Protein AF-A0A497KEU6-F1 (afdb_monomer_lite)

Radius of gyration: 12.54 Å; chains: 1; bounding box: 28×22×33 Å

pLDDT: mean 79.19, std 11.94, range [46.06, 90.19]

Structure (mmCIF, N/CA/C/O backbone):
data_AF-A0A497KEU6-F1
#
_entry.id   AF-A0A497KEU6-F1
#
loop_
_atom_site.group_PDB
_atom_site.id
_atom_site.type_symbol
_atom_site.label_atom_id
_atom_site.label_alt_id
_atom_site.label_comp_id
_atom_site.label_asym_id
_atom_site.label_entity_id
_atom_site.label_seq_id
_atom_site.pdbx_PDB_ins_code
_atom_site.Cartn_x
_atom_site.Cartn_y
_atom_site.Cartn_z
_atom_site.occupancy
_atom_site.B_iso_or_equiv
_atom_site.auth_seq_id
_atom_site.auth_comp_id
_atom_site.auth_asym_id
_atom_site.auth_atom_id
_atom_site.pdbx_PDB_model_num
ATOM 1 N N . PRO A 1 1 ? -16.434 -0.809 -6.585 1.00 51.12 1 PRO A N 1
ATOM 2 C CA . PRO A 1 1 ? -15.870 0.562 -6.572 1.00 51.12 1 PRO A CA 1
ATOM 3 C C . PRO A 1 1 ? -14.410 0.569 -6.092 1.00 51.12 1 PRO A C 1
ATOM 5 O O . PRO A 1 1 ? -14.139 0.224 -4.945 1.00 51.12 1 PRO A O 1
ATOM 8 N N . PHE A 1 2 ? -13.475 0.918 -6.977 1.00 49.50 2 PHE A N 1
ATOM 9 C CA . PHE A 1 2 ? -12.085 1.194 -6.606 1.00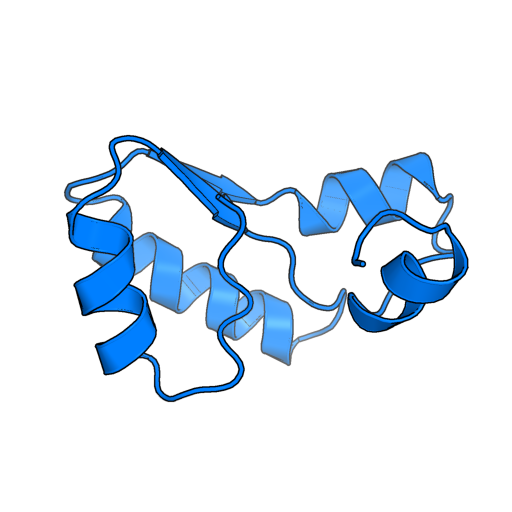 49.50 2 PHE A CA 1
ATOM 10 C C . PHE A 1 2 ? -12.005 2.591 -5.980 1.00 49.50 2 PHE A C 1
ATOM 12 O O . PHE A 1 2 ? -12.662 3.522 -6.439 1.00 49.50 2 PHE A O 1
ATOM 19 N N . THR A 1 3 ? -11.240 2.742 -4.900 1.00 57.62 3 THR A N 1
ATOM 20 C CA . THR A 1 3 ? -11.008 4.049 -4.279 1.00 57.62 3 THR A CA 1
ATOM 21 C C . THR A 1 3 ? -9.545 4.409 -4.461 1.00 57.62 3 THR A C 1
ATOM 23 O O . THR A 1 3 ? -8.688 3.867 -3.771 1.00 57.62 3 THR A O 1
ATOM 26 N N . LEU A 1 4 ? -9.267 5.335 -5.379 1.00 56.56 4 LEU A N 1
ATOM 27 C CA . LEU A 1 4 ? -7.978 6.011 -5.430 1.00 56.56 4 LEU A CA 1
ATOM 28 C C . LEU A 1 4 ? -7.956 7.039 -4.295 1.00 56.56 4 LEU A C 1
ATOM 30 O O . LEU A 1 4 ? -8.779 7.954 -4.258 1.00 56.56 4 LEU A O 1
ATOM 34 N N . CYS A 1 5 ? -7.058 6.863 -3.332 1.00 59.34 5 CYS A N 1
ATOM 35 C CA . CYS A 1 5 ? -6.929 7.769 -2.199 1.00 59.34 5 CYS A CA 1
ATOM 36 C C . CYS A 1 5 ? -5.559 8.443 -2.249 1.00 59.34 5 CYS A C 1
ATOM 38 O O . CYS A 1 5 ? -4.593 7.924 -1.709 1.00 59.34 5 CYS A O 1
ATOM 40 N N . GLN A 1 6 ? -5.501 9.622 -2.870 1.00 56.28 6 GLN A N 1
ATOM 41 C CA . GLN A 1 6 ? -4.330 10.514 -2.862 1.00 56.28 6 GLN A CA 1
ATOM 42 C C . GLN A 1 6 ? -4.288 11.414 -1.606 1.00 56.28 6 GLN A C 1
ATOM 44 O O . GLN A 1 6 ? -3.682 12.477 -1.611 1.00 56.28 6 GLN A O 1
ATOM 49 N N . SER A 1 7 ? -5.003 11.043 -0.538 1.00 54.47 7 SER A N 1
ATOM 50 C CA . SER A 1 7 ? -5.267 11.913 0.620 1.00 54.47 7 SER A CA 1
ATOM 51 C C . SER A 1 7 ? -4.796 11.313 1.947 1.00 54.47 7 SER A C 1
ATOM 53 O O . SER A 1 7 ? -4.412 10.145 1.997 1.00 54.47 7 SER A O 1
ATOM 55 N N . SER A 1 8 ? -4.845 12.121 3.014 1.00 69.75 8 SER A N 1
ATOM 56 C CA . SER A 1 8 ? -4.392 11.776 4.368 1.00 69.75 8 SER A CA 1
ATOM 57 C C . SER A 1 8 ? -4.896 10.411 4.856 1.00 69.75 8 SER A C 1
ATOM 59 O O . SER A 1 8 ? -6.012 9.975 4.557 1.00 69.75 8 SER A O 1
ATOM 61 N N . MET A 1 9 ? -4.060 9.741 5.655 1.00 73.75 9 MET A N 1
ATOM 62 C CA . MET A 1 9 ? -4.305 8.386 6.160 1.00 73.75 9 MET A CA 1
ATOM 63 C C . MET A 1 9 ? -5.658 8.253 6.876 1.00 73.75 9 MET A C 1
ATOM 65 O O . MET A 1 9 ? -6.336 7.248 6.712 1.00 73.75 9 MET A O 1
ATOM 69 N N . GLU A 1 10 ? -6.106 9.281 7.593 1.00 77.19 10 GLU A N 1
ATOM 70 C CA . GLU A 1 10 ? -7.404 9.300 8.280 1.00 77.19 10 GLU A CA 1
ATOM 71 C C . GLU A 1 10 ? -8.590 9.141 7.322 1.00 77.19 10 GLU A C 1
ATOM 73 O O . GLU A 1 10 ? -9.497 8.349 7.578 1.00 77.19 10 GLU A O 1
ATOM 78 N N . ARG A 1 11 ? -8.572 9.828 6.171 1.00 77.44 11 ARG A N 1
ATOM 79 C CA . ARG 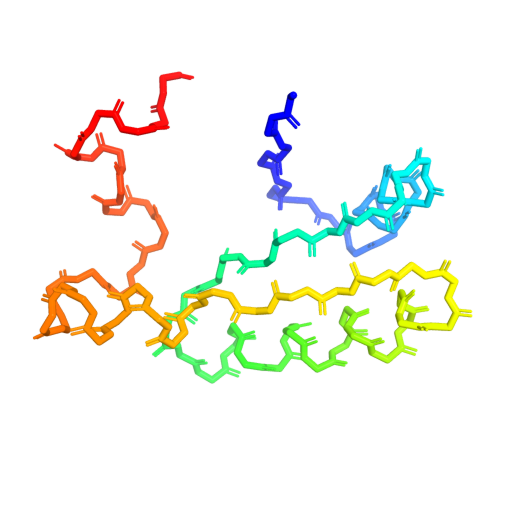A 1 11 ? -9.641 9.698 5.169 1.00 77.44 11 ARG A CA 1
ATOM 80 C C . ARG A 1 11 ? -9.649 8.310 4.543 1.00 77.44 11 ARG A C 1
ATOM 82 O O . ARG A 1 11 ? -10.726 7.766 4.295 1.00 77.44 11 ARG A O 1
ATOM 89 N N . LEU A 1 12 ? -8.465 7.737 4.313 1.00 77.25 12 LEU A N 1
ATOM 90 C CA . LEU A 1 12 ? -8.322 6.368 3.822 1.00 77.25 12 LEU A CA 1
ATOM 91 C C . LEU A 1 12 ? -8.968 5.387 4.805 1.00 77.25 12 LEU A C 1
ATOM 93 O O . LEU A 1 12 ? -9.815 4.593 4.405 1.00 77.25 12 LEU A O 1
ATOM 97 N N . LEU A 1 13 ? -8.653 5.507 6.095 1.00 77.31 13 LEU A N 1
ATOM 98 C CA . LEU A 1 13 ? -9.196 4.642 7.143 1.00 77.31 13 LEU A CA 1
ATOM 99 C C . LEU A 1 13 ? -10.725 4.746 7.252 1.00 77.31 13 LEU A C 1
ATOM 101 O O . LEU A 1 13 ? -11.404 3.720 7.222 1.00 77.31 13 LEU A O 1
ATOM 105 N N . THR A 1 14 ? -11.279 5.961 7.285 1.00 81.81 14 THR A N 1
ATOM 106 C CA . THR A 1 14 ? -12.734 6.192 7.377 1.00 81.81 14 THR A CA 1
ATOM 107 C C . THR A 1 14 ? -13.505 5.630 6.182 1.00 81.81 14 THR A C 1
ATOM 109 O O . THR A 1 14 ? -14.649 5.195 6.323 1.00 81.81 14 THR A O 1
ATOM 112 N N . ARG A 1 15 ? -12.907 5.617 4.985 1.00 80.50 15 ARG A N 1
ATOM 113 C CA . ARG A 1 15 ? -13.531 4.990 3.809 1.00 80.50 15 ARG A CA 1
ATOM 114 C C . ARG A 1 15 ? -13.374 3.475 3.838 1.00 80.50 15 ARG A C 1
ATOM 116 O O . ARG A 1 15 ? -14.340 2.765 3.578 1.00 80.50 15 ARG A O 1
ATOM 123 N N . CYS A 1 16 ? -12.186 2.986 4.187 1.00 79.94 16 CYS A N 1
ATOM 124 C CA . CYS A 1 16 ? -11.883 1.562 4.242 1.00 79.94 16 CYS A CA 1
ATOM 125 C C . CYS A 1 16 ? -12.724 0.816 5.280 1.00 79.94 16 CYS A C 1
ATOM 127 O O . CYS A 1 16 ? -13.114 -0.309 4.991 1.00 79.94 16 CYS A O 1
ATOM 129 N N . ILE A 1 17 ? -13.064 1.435 6.421 1.00 79.19 17 ILE A N 1
ATOM 130 C CA . ILE A 1 17 ? -13.803 0.773 7.514 1.00 79.19 17 ILE A CA 1
ATOM 131 C C . ILE A 1 17 ? -15.177 0.220 7.102 1.00 79.19 17 ILE A C 1
ATOM 133 O O . ILE A 1 17 ? -15.705 -0.684 7.739 1.00 79.19 17 ILE A O 1
ATOM 137 N N . LYS A 1 18 ? -15.750 0.742 6.012 1.00 82.62 18 LYS A N 1
ATOM 138 C CA . LYS A 1 18 ? -17.047 0.312 5.470 1.00 82.62 18 LYS A CA 1
ATOM 139 C C . LYS A 1 18 ? -16.953 -0.929 4.577 1.00 82.62 18 LYS A C 1
ATOM 141 O O . LYS A 1 18 ? -17.977 -1.424 4.115 1.00 82.62 18 LYS A O 1
ATOM 146 N N . HIS A 1 19 ? -15.745 -1.404 4.283 1.00 84.62 19 HIS A N 1
ATOM 147 C CA . HIS A 1 19 ? -15.504 -2.533 3.393 1.00 84.62 19 HIS A CA 1
ATOM 148 C C . HIS A 1 19 ? -15.038 -3.760 4.176 1.00 84.62 19 HIS A C 1
ATOM 150 O O . HIS A 1 19 ? -14.255 -3.656 5.110 1.00 84.62 19 HIS A O 1
ATOM 156 N N . THR A 1 20 ? -15.463 -4.949 3.747 1.00 84.56 20 THR A N 1
ATOM 157 C CA . THR A 1 20 ? -15.047 -6.231 4.347 1.00 84.56 20 THR A CA 1
ATOM 158 C C . THR A 1 20 ? -13.640 -6.665 3.928 1.00 84.56 20 THR A C 1
ATOM 160 O O . THR A 1 20 ? -13.032 -7.527 4.567 1.00 84.56 20 THR A O 1
ATOM 163 N N . ARG A 1 21 ? -13.101 -6.067 2.857 1.00 86.19 21 ARG A N 1
ATOM 164 C CA . ARG A 1 21 ? -11.772 -6.346 2.305 1.00 86.19 21 ARG 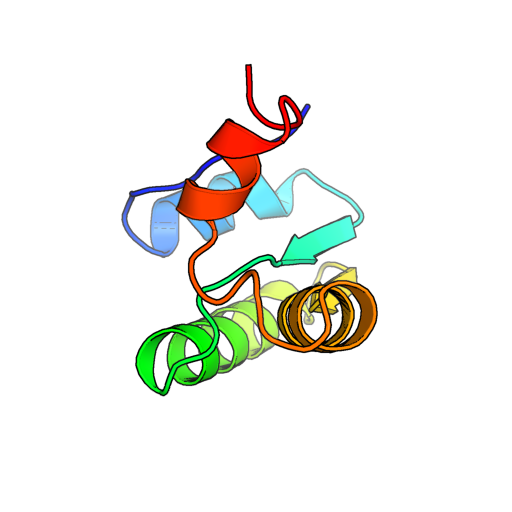A CA 1
ATOM 165 C C . ARG A 1 21 ? -11.186 -5.099 1.649 1.00 86.19 21 ARG A C 1
ATOM 167 O O . ARG A 1 21 ? -11.894 -4.382 0.945 1.00 86.19 21 ARG A O 1
ATOM 174 N N . VAL A 1 22 ? -9.883 -4.889 1.826 1.00 87.56 22 VAL A N 1
ATOM 175 C CA . VAL A 1 22 ? -9.110 -3.815 1.185 1.00 87.56 22 VAL A CA 1
ATOM 176 C C . VAL A 1 22 ? -7.953 -4.423 0.401 1.00 87.56 22 VAL A C 1
ATOM 178 O O . VAL A 1 22 ? -7.172 -5.202 0.943 1.00 87.56 22 VAL A O 1
ATOM 181 N N . ILE A 1 23 ? -7.837 -4.051 -0.873 1.00 87.88 23 ILE A N 1
ATOM 182 C CA . ILE A 1 23 ? -6.686 -4.385 -1.717 1.00 87.88 23 ILE A CA 1
ATOM 183 C C . ILE A 1 23 ? -5.787 -3.154 -1.784 1.00 87.88 23 ILE A C 1
ATOM 185 O O . ILE A 1 23 ? -6.235 -2.083 -2.193 1.00 87.88 23 ILE A O 1
ATOM 189 N N . LEU A 1 24 ? -4.531 -3.311 -1.375 1.00 87.81 24 LEU A N 1
ATOM 190 C CA . LEU A 1 24 ? -3.506 -2.281 -1.470 1.00 87.81 24 LEU A CA 1
ATOM 191 C C . LEU A 1 24 ? -2.679 -2.478 -2.733 1.00 87.81 24 LEU A C 1
ATOM 193 O O . LEU A 1 24 ? -2.186 -3.570 -3.013 1.00 87.81 24 LEU A O 1
ATOM 197 N N . MET A 1 25 ? -2.526 -1.387 -3.470 1.00 86.94 25 MET A N 1
ATOM 198 C CA . MET A 1 25 ? -1.616 -1.258 -4.597 1.00 86.94 25 MET A CA 1
ATOM 199 C C . MET A 1 25 ? -0.862 0.040 -4.355 1.00 86.94 25 MET A C 1
ATOM 201 O O . MET A 1 25 ? -1.461 1.112 -4.406 1.00 86.94 25 MET A O 1
ATOM 205 N N . LEU A 1 26 ? 0.402 -0.082 -3.977 1.00 86.12 26 LEU A N 1
ATOM 206 C CA . LEU A 1 26 ? 1.299 1.026 -3.687 1.00 86.12 26 LEU A CA 1
ATOM 207 C C . LEU A 1 26 ? 2.538 0.897 -4.563 1.00 86.12 26 LEU A C 1
ATOM 209 O O . LEU A 1 26 ? 2.821 -0.176 -5.106 1.00 86.12 26 LEU A O 1
ATOM 213 N N . ASP A 1 27 ? 3.276 1.990 -4.665 1.00 86.00 27 ASP A N 1
ATOM 214 C CA . ASP A 1 27 ? 4.524 2.017 -5.408 1.00 86.00 27 ASP A CA 1
ATOM 215 C C . ASP A 1 27 ? 5.550 1.062 -4.785 1.00 86.00 27 ASP A C 1
ATOM 217 O O . ASP A 1 27 ? 5.602 0.849 -3.567 1.00 86.00 27 ASP A O 1
ATOM 221 N N . ALA A 1 28 ? 6.367 0.450 -5.640 1.00 85.00 28 ALA A N 1
ATOM 222 C CA . ALA A 1 28 ? 7.375 -0.535 -5.266 1.00 85.00 28 ALA A CA 1
ATOM 223 C C . ALA A 1 28 ? 8.653 0.125 -4.714 1.00 85.00 28 ALA A C 1
ATOM 225 O O . ALA A 1 28 ? 9.767 -0.192 -5.135 1.00 85.00 28 ALA A O 1
ATOM 226 N N . ASP A 1 29 ? 8.487 1.038 -3.760 1.00 86.19 29 ASP A N 1
ATOM 227 C CA . ASP A 1 29 ? 9.559 1.768 -3.097 1.00 86.19 29 ASP A CA 1
ATOM 228 C C . ASP A 1 29 ? 9.452 1.688 -1.560 1.00 86.19 29 ASP A C 1
ATOM 230 O O . ASP A 1 29 ? 8.578 1.038 -0.974 1.00 86.19 29 ASP A O 1
ATOM 234 N N . ARG A 1 30 ? 10.401 2.336 -0.873 1.00 87.81 30 ARG A N 1
ATOM 235 C CA . ARG A 1 30 ? 10.450 2.347 0.597 1.00 87.81 30 ARG A CA 1
ATOM 236 C C . ARG A 1 30 ? 9.263 3.081 1.218 1.00 87.81 30 ARG A C 1
ATOM 238 O O . ARG A 1 30 ? 8.919 2.803 2.369 1.00 87.81 30 ARG A O 1
ATOM 245 N N . GLU A 1 31 ? 8.685 4.049 0.521 1.00 87.25 31 GLU A N 1
ATOM 246 C CA . GLU A 1 31 ? 7.591 4.864 1.034 1.00 87.25 31 GLU A CA 1
ATOM 247 C C . GLU A 1 31 ? 6.265 4.104 0.948 1.00 87.25 31 GLU A C 1
ATOM 249 O O . GLU A 1 31 ? 5.560 3.991 1.957 1.00 87.25 31 GLU A O 1
ATOM 254 N N . GLY A 1 32 ? 6.010 3.451 -0.188 1.00 85.50 32 GLY A N 1
ATOM 255 C CA . GLY A 1 32 ? 4.940 2.478 -0.375 1.00 85.50 32 GLY A CA 1
ATOM 256 C C . GLY A 1 32 ? 5.008 1.354 0.656 1.00 85.50 32 GLY A C 1
ATOM 257 O O . GLY A 1 32 ? 4.008 1.056 1.312 1.00 85.50 32 GLY A O 1
ATOM 258 N N . GLU A 1 33 ? 6.193 0.796 0.930 1.00 88.75 33 GLU A N 1
ATOM 259 C CA . GLU A 1 33 ? 6.331 -0.238 1.965 1.00 88.75 33 GLU A CA 1
ATOM 260 C C . GLU A 1 33 ? 6.011 0.287 3.379 1.00 88.75 33 GLU A C 1
ATOM 262 O O . GLU A 1 33 ? 5.323 -0.380 4.164 1.00 88.75 33 GLU A O 1
ATOM 267 N N . ARG A 1 34 ? 6.485 1.489 3.734 1.00 89.50 34 ARG A N 1
ATOM 268 C CA . ARG A 1 34 ? 6.158 2.118 5.027 1.00 89.50 34 ARG A CA 1
ATOM 269 C C . ARG A 1 34 ? 4.660 2.363 5.158 1.00 89.50 34 ARG A C 1
ATOM 271 O O . ARG A 1 34 ? 4.088 2.116 6.222 1.00 89.50 34 ARG A O 1
ATOM 278 N N . MET A 1 35 ? 4.021 2.823 4.090 1.00 87.06 35 MET A N 1
ATOM 279 C CA . MET A 1 35 ? 2.591 3.086 4.064 1.00 87.06 35 MET A CA 1
ATOM 280 C C . MET A 1 35 ? 1.783 1.792 4.184 1.00 87.06 35 MET A C 1
ATOM 282 O O . MET A 1 35 ? 0.892 1.728 5.032 1.00 87.06 35 MET A O 1
ATOM 286 N N . ALA A 1 36 ? 2.156 0.733 3.456 1.00 88.31 36 ALA A N 1
ATOM 287 C CA . ALA A 1 36 ? 1.554 -0.594 3.579 1.00 88.31 36 ALA A CA 1
ATOM 288 C C . ALA A 1 36 ? 1.582 -1.087 5.032 1.00 88.31 36 ALA A C 1
ATOM 290 O O . ALA A 1 36 ? 0.558 -1.509 5.570 1.00 88.31 36 ALA A O 1
ATOM 291 N N . LYS A 1 37 ? 2.735 -0.967 5.707 1.00 90.19 37 LYS A N 1
ATOM 292 C CA . LYS A 1 37 ? 2.886 -1.350 7.122 1.00 90.19 37 LYS A CA 1
ATOM 293 C C . LYS A 1 37 ? 1.944 -0.564 8.035 1.00 90.19 37 LYS A C 1
ATOM 295 O O . LYS A 1 37 ? 1.309 -1.160 8.904 1.00 90.19 37 LYS A O 1
ATOM 300 N N . ARG A 1 38 ? 1.825 0.756 7.843 1.00 88.12 38 ARG A N 1
ATOM 301 C CA . ARG A 1 38 ? 0.922 1.604 8.646 1.00 88.12 38 ARG A CA 1
ATOM 302 C C . ARG A 1 38 ? -0.541 1.238 8.419 1.00 88.12 38 ARG A C 1
ATOM 304 O O . ARG A 1 38 ? -1.266 1.060 9.393 1.00 88.12 38 ARG A O 1
ATOM 311 N N . VAL A 1 39 ? -0.955 1.076 7.163 1.00 86.88 39 VAL A N 1
ATOM 312 C CA . VAL A 1 39 ? -2.337 0.718 6.827 1.00 86.88 39 VAL A CA 1
ATOM 313 C C . VAL A 1 39 ? -2.695 -0.652 7.396 1.00 86.88 39 VAL A C 1
ATOM 315 O O . VAL A 1 39 ? -3.715 -0.768 8.070 1.00 86.88 39 VAL A O 1
ATOM 318 N N . ARG A 1 40 ? -1.837 -1.664 7.211 1.00 88.94 40 ARG A N 1
ATOM 319 C CA . ARG A 1 40 ? -2.048 -3.006 7.772 1.00 88.94 40 ARG A CA 1
ATOM 320 C C . ARG A 1 40 ? -2.181 -2.971 9.294 1.00 88.94 40 ARG A C 1
ATOM 322 O O . ARG A 1 40 ? -3.154 -3.489 9.824 1.00 88.94 40 ARG A O 1
ATOM 329 N N . LYS A 1 41 ? -1.285 -2.261 9.991 1.00 89.19 41 LYS A N 1
ATOM 330 C CA . LYS A 1 41 ? -1.321 -2.124 11.460 1.00 89.19 41 LYS A CA 1
ATOM 331 C C . LYS A 1 41 ? -2.654 -1.572 11.987 1.00 89.19 41 LYS A C 1
ATOM 333 O O . LYS A 1 41 ? -3.061 -1.927 13.094 1.00 89.19 41 LYS A O 1
ATOM 338 N N . VAL A 1 42 ? -3.299 -0.680 11.235 1.00 86.50 42 VAL A N 1
ATOM 339 C CA . VAL A 1 42 ? -4.564 -0.059 11.649 1.00 86.50 42 VAL A CA 1
ATOM 340 C C . VAL A 1 42 ? -5.773 -0.871 11.185 1.00 86.50 42 VAL A C 1
ATOM 342 O O . VAL A 1 42 ? -6.660 -1.141 11.990 1.00 86.50 42 VAL A O 1
ATOM 345 N N . LEU A 1 43 ? -5.814 -1.272 9.913 1.00 85.31 43 LEU A N 1
ATOM 346 C CA . LEU A 1 43 ? -6.994 -1.887 9.303 1.00 85.31 43 LEU A CA 1
ATOM 347 C C . LEU A 1 43 ? -7.112 -3.393 9.545 1.00 85.31 43 LEU A C 1
ATOM 349 O O . LEU A 1 43 ? -8.238 -3.866 9.665 1.00 85.31 43 LEU A O 1
ATOM 353 N N . GLU A 1 44 ? -6.011 -4.146 9.675 1.00 88.06 44 GLU A N 1
ATOM 354 C CA . GLU A 1 44 ? -6.079 -5.612 9.862 1.00 88.06 44 GLU A CA 1
ATOM 355 C C . GLU A 1 44 ? -6.760 -6.029 11.170 1.00 88.06 44 GLU A C 1
ATOM 357 O O . GLU A 1 44 ? -7.187 -7.170 11.305 1.00 88.06 44 GLU A O 1
ATOM 362 N N . LYS A 1 45 ? -6.931 -5.096 12.114 1.00 84.62 45 LYS A N 1
ATOM 363 C CA . LYS A 1 45 ? -7.718 -5.318 13.334 1.00 84.62 45 LYS A CA 1
ATOM 364 C C . LYS A 1 45 ? -9.207 -5.539 13.062 1.00 84.62 45 LYS A C 1
ATOM 366 O O . LYS A 1 45 ? -9.889 -6.131 13.890 1.00 84.62 45 LYS A O 1
ATOM 371 N N . HIS A 1 46 ? -9.710 -5.024 11.943 1.00 83.25 46 HIS A N 1
ATOM 372 C CA . HIS A 1 46 ? -11.141 -4.990 11.640 1.00 83.25 46 HIS A CA 1
ATOM 373 C C . HIS A 1 46 ? -11.473 -5.544 10.252 1.00 83.25 46 HIS A C 1
ATOM 375 O O . HIS A 1 46 ? -12.599 -5.973 10.019 1.00 83.25 46 HIS A O 1
ATOM 381 N N . ILE A 1 47 ? -10.523 -5.511 9.314 1.00 87.50 47 ILE A N 1
ATOM 382 C CA . ILE A 1 47 ? -10.754 -5.769 7.892 1.00 87.50 47 ILE A CA 1
ATOM 383 C C . ILE A 1 47 ? -9.603 -6.579 7.311 1.00 87.50 47 ILE A C 1
ATOM 385 O O . ILE A 1 47 ? -8.437 -6.330 7.606 1.00 87.50 47 ILE A O 1
ATOM 389 N N . ARG A 1 48 ? -9.911 -7.503 6.398 1.00 88.81 48 ARG A N 1
ATOM 390 C CA . ARG A 1 48 ? -8.885 -8.216 5.635 1.00 88.81 48 ARG A CA 1
ATOM 391 C C . ARG A 1 48 ? -8.176 -7.264 4.668 1.00 88.81 48 ARG A C 1
ATOM 393 O O . ARG A 1 48 ? -8.795 -6.760 3.729 1.00 88.81 48 ARG A O 1
ATOM 400 N N . VAL A 1 49 ? -6.876 -7.062 4.863 1.00 89.44 49 VAL A N 1
ATOM 401 C CA . VAL A 1 49 ? -6.026 -6.255 3.979 1.00 89.44 49 VAL A CA 1
ATOM 402 C C . VAL A 1 49 ? -5.129 -7.175 3.162 1.00 89.44 49 VAL A C 1
ATOM 404 O O . VAL A 1 49 ? -4.451 -8.036 3.713 1.00 89.44 49 VAL A O 1
ATOM 407 N N . GLU A 1 50 ? -5.102 -6.993 1.846 1.00 89.75 50 GLU A N 1
ATOM 408 C CA . GLU A 1 50 ? -4.201 -7.729 0.962 1.00 89.75 50 GLU A CA 1
ATOM 409 C C . GLU A 1 50 ? -3.345 -6.779 0.138 1.00 89.75 50 GLU A C 1
ATOM 411 O O . GLU A 1 50 ? -3.859 -5.920 -0.573 1.00 89.75 50 GLU A O 1
ATOM 416 N N . ASP A 1 51 ? -2.032 -6.966 0.206 1.00 88.62 51 ASP A N 1
ATOM 417 C CA . ASP A 1 51 ? -1.062 -6.186 -0.554 1.00 88.62 51 ASP A CA 1
ATOM 418 C C . ASP A 1 51 ? -0.744 -6.874 -1.888 1.00 88.62 51 ASP A C 1
ATOM 420 O O . ASP A 1 51 ? -0.162 -7.961 -1.933 1.00 88.62 51 ASP A O 1
ATOM 424 N N . TYR A 1 52 ? -1.142 -6.231 -2.985 1.00 88.88 52 TYR A N 1
ATOM 425 C CA . TYR A 1 52 ? -0.918 -6.703 -4.349 1.00 88.88 52 TYR A CA 1
ATOM 426 C C . TYR A 1 52 ? 0.303 -6.050 -4.999 1.00 88.88 52 TYR A C 1
ATOM 428 O O . TYR A 1 52 ? 0.682 -6.460 -6.096 1.00 88.88 52 TYR A O 1
ATOM 436 N N . SER A 1 53 ? 0.977 -5.116 -4.327 1.00 85.88 53 SER A N 1
ATOM 437 C CA . SER A 1 53 ? 2.095 -4.343 -4.887 1.00 85.88 53 SER A CA 1
ATOM 438 C C . SER A 1 53 ? 3.223 -5.264 -5.372 1.00 85.88 53 SER A C 1
ATOM 440 O O . SER A 1 53 ? 3.655 -5.199 -6.523 1.00 85.88 53 SER A O 1
ATOM 442 N N . ARG A 1 54 ? 3.619 -6.255 -4.556 1.00 84.38 54 ARG A N 1
ATOM 443 C CA . ARG A 1 54 ? 4.623 -7.265 -4.957 1.00 84.38 54 ARG A CA 1
ATOM 444 C C . ARG A 1 54 ? 4.137 -8.200 -6.063 1.00 84.38 54 ARG A C 1
ATOM 446 O O . ARG A 1 54 ? 4.940 -8.689 -6.857 1.00 84.38 54 ARG A O 1
ATOM 453 N N . ARG A 1 55 ? 2.834 -8.492 -6.101 1.00 86.75 55 ARG A N 1
ATOM 454 C CA . ARG A 1 55 ? 2.239 -9.360 -7.123 1.00 86.75 55 ARG A CA 1
ATOM 455 C C . ARG A 1 55 ? 2.247 -8.663 -8.481 1.00 86.75 55 ARG A C 1
ATOM 457 O O . ARG A 1 55 ? 2.609 -9.302 -9.463 1.00 86.75 55 ARG A O 1
ATOM 464 N N . ILE A 1 56 ? 1.927 -7.371 -8.517 1.00 85.50 56 ILE A N 1
ATOM 465 C CA . ILE A 1 56 ? 2.004 -6.530 -9.718 1.00 85.50 56 ILE A CA 1
ATOM 466 C C . ILE A 1 56 ? 3.441 -6.474 -10.221 1.00 85.50 56 ILE A C 1
ATOM 468 O O . ILE A 1 56 ? 3.685 -6.806 -11.380 1.00 85.50 56 ILE A O 1
ATOM 472 N N . LEU A 1 57 ? 4.400 -6.173 -9.341 1.00 85.69 57 LEU A N 1
ATOM 473 C CA . LEU A 1 57 ? 5.817 -6.149 -9.702 1.00 85.69 57 LEU A CA 1
ATOM 474 C C . LEU A 1 57 ? 6.262 -7.483 -10.324 1.00 85.69 57 LEU A C 1
ATOM 476 O O . LEU A 1 57 ? 6.945 -7.506 -11.342 1.00 85.69 57 LEU A O 1
ATOM 480 N N . ARG A 1 58 ? 5.837 -8.613 -9.745 1.00 87.00 58 ARG A N 1
ATOM 481 C CA . ARG A 1 58 ? 6.175 -9.948 -10.257 1.00 87.00 58 ARG A CA 1
ATOM 482 C C . ARG A 1 58 ? 5.538 -10.236 -11.618 1.00 87.00 58 ARG A C 1
ATOM 484 O O . ARG A 1 58 ? 6.236 -10.691 -12.517 1.00 87.00 58 ARG A O 1
ATOM 491 N N . ILE A 1 59 ? 4.232 -9.999 -11.768 1.00 86.81 59 ILE A N 1
ATOM 492 C CA . ILE A 1 59 ? 3.488 -10.298 -13.006 1.00 86.81 59 ILE A CA 1
ATOM 493 C C . ILE A 1 59 ? 3.994 -9.435 -14.163 1.00 86.81 59 ILE A C 1
ATOM 495 O O . ILE A 1 59 ? 4.137 -9.922 -15.280 1.00 86.81 59 ILE A O 1
ATOM 499 N N . THR A 1 60 ? 4.327 -8.179 -13.880 1.00 83.62 60 THR A N 1
ATOM 500 C CA . THR A 1 60 ? 4.836 -7.223 -14.872 1.00 83.62 60 THR A CA 1
ATOM 501 C C . THR A 1 60 ? 6.346 -7.322 -15.070 1.00 83.62 60 THR A C 1
ATOM 503 O O . THR A 1 60 ? 6.919 -6.511 -15.786 1.00 83.62 60 THR A O 1
ATOM 506 N N . LYS A 1 61 ? 7.023 -8.290 -14.432 1.00 86.19 61 LYS A N 1
ATOM 507 C CA . LYS A 1 61 ? 8.490 -8.436 -14.470 1.00 86.19 61 LYS A CA 1
ATOM 508 C C . LYS A 1 61 ? 9.227 -7.128 -14.136 1.00 86.19 61 LYS A C 1
ATOM 510 O O . LYS A 1 61 ? 10.282 -6.835 -14.688 1.00 86.19 61 LYS A O 1
ATOM 515 N N . GLY A 1 62 ? 8.656 -6.338 -13.230 1.00 82.75 62 GLY A N 1
ATOM 516 C CA . GLY A 1 62 ? 9.199 -5.060 -12.787 1.00 82.75 62 GLY A CA 1
ATOM 517 C C . GLY A 1 62 ? 8.954 -3.882 -13.728 1.00 82.75 62 GLY A C 1
ATOM 518 O O . GLY A 1 62 ? 9.496 -2.816 -13.448 1.00 82.75 62 GLY A O 1
ATOM 519 N N . GLN A 1 63 ? 8.168 -4.055 -14.800 1.00 82.38 63 GLN A N 1
ATOM 520 C CA . GLN A 1 63 ? 7.784 -2.969 -15.710 1.00 82.38 63 GLN A CA 1
ATOM 521 C C . GLN A 1 63 ? 6.809 -1.978 -15.075 1.00 82.38 63 GLN A C 1
ATOM 523 O O . GLN A 1 63 ? 6.783 -0.831 -15.494 1.00 82.38 63 GLN A O 1
ATOM 528 N N . VAL A 1 64 ? 6.022 -2.422 -14.089 1.00 82.00 64 VAL A N 1
ATOM 529 C CA . VAL A 1 64 ? 5.138 -1.550 -13.312 1.00 82.00 64 VAL A CA 1
ATOM 530 C C . VAL A 1 64 ? 5.675 -1.449 -11.894 1.00 82.00 64 VAL A C 1
ATOM 532 O O . VAL A 1 64 ? 5.624 -2.417 -11.126 1.00 82.00 64 VAL A O 1
ATOM 535 N N . ARG A 1 65 ? 6.210 -0.277 -11.566 1.00 82.38 65 ARG A N 1
ATOM 536 C CA . ARG A 1 65 ? 6.729 0.086 -10.243 1.00 82.38 65 ARG A CA 1
ATOM 537 C C . ARG A 1 65 ? 5.885 1.158 -9.580 1.00 82.38 65 ARG A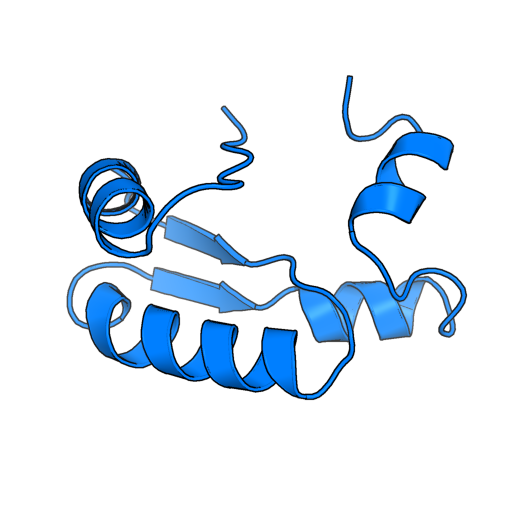 C 1
ATOM 539 O O . ARG A 1 65 ? 5.770 1.126 -8.358 1.00 82.38 65 ARG A O 1
ATOM 546 N N . HIS A 1 66 ? 5.291 2.042 -10.374 1.00 83.06 66 HIS A N 1
ATOM 547 C CA . HIS A 1 66 ? 4.401 3.089 -9.898 1.00 83.06 66 HIS A CA 1
ATOM 548 C C . HIS A 1 66 ? 2.957 2.752 -10.262 1.00 83.06 66 HIS A C 1
ATOM 550 O O . HIS A 1 66 ? 2.664 2.316 -11.374 1.00 83.06 66 HIS A O 1
ATOM 556 N N . VAL A 1 67 ? 2.021 2.965 -9.339 1.00 76.88 67 VAL A N 1
ATOM 557 C CA . VAL A 1 67 ? 0.593 2.666 -9.559 1.00 76.88 67 VAL A CA 1
ATOM 558 C C . VAL A 1 67 ? 0.033 3.468 -10.736 1.00 76.88 67 VAL A C 1
ATOM 560 O O . VAL A 1 67 ? -0.869 3.005 -11.432 1.00 76.88 67 VAL A O 1
ATOM 563 N N . GLU A 1 68 ? 0.582 4.651 -11.004 1.00 76.94 68 GLU A N 1
ATOM 564 C CA . GLU A 1 68 ? 0.185 5.496 -12.132 1.00 76.94 68 GLU A CA 1
ATOM 565 C C . GLU A 1 68 ? 0.460 4.846 -13.491 1.00 76.94 68 GLU A C 1
ATOM 567 O O . GLU A 1 68 ? -0.317 5.042 -14.425 1.00 76.94 68 GLU A O 1
ATOM 572 N N . GLU A 1 69 ? 1.484 3.995 -13.589 1.00 78.50 69 GLU A N 1
ATOM 573 C CA . GLU A 1 69 ? 1.821 3.261 -14.812 1.00 78.50 69 GLU A CA 1
ATOM 574 C C . GLU A 1 69 ? 0.725 2.248 -15.185 1.00 78.50 69 GLU A C 1
ATOM 576 O O . GLU A 1 69 ? 0.596 1.885 -16.352 1.00 78.50 69 GLU A O 1
ATOM 581 N N . LEU A 1 70 ? -0.139 1.844 -14.239 1.00 72.94 70 LEU A N 1
ATOM 582 C CA . LEU A 1 70 ? -1.317 1.013 -14.529 1.00 72.94 70 LEU A CA 1
ATOM 583 C C . LEU A 1 70 ? -2.372 1.746 -15.374 1.00 72.94 70 LEU A C 1
ATOM 585 O O . LEU A 1 70 ? -3.171 1.087 -16.047 1.00 72.94 70 LEU A O 1
ATOM 589 N N . LYS A 1 71 ? -2.381 3.090 -15.384 1.00 68.62 71 LYS A N 1
ATOM 590 C CA . LYS A 1 71 ? -3.272 3.880 -16.257 1.00 68.62 71 LYS A CA 1
ATOM 591 C C . LYS A 1 71 ? -2.955 3.637 -17.730 1.00 68.62 71 LYS A C 1
ATOM 593 O O . LYS A 1 71 ? -3.876 3.502 -18.531 1.00 68.62 71 LYS A O 1
ATOM 598 N N . SER A 1 72 ? -1.674 3.483 -18.062 1.00 62.28 72 SER A N 1
ATOM 599 C CA . SER A 1 72 ? -1.186 3.171 -19.412 1.00 62.28 72 SER A CA 1
ATOM 600 C C . SER A 1 72 ? -1.725 1.840 -19.941 1.00 62.28 72 SER A C 1
ATOM 602 O O . SER A 1 72 ? -1.812 1.640 -21.148 1.00 62.28 72 SER A O 1
ATOM 604 N N . PHE A 1 73 ? -2.131 0.939 -19.041 1.00 61.44 73 PHE A N 1
ATOM 605 C CA . PHE A 1 73 ? -2.718 -0.355 -19.379 1.00 61.44 73 PHE A CA 1
ATOM 606 C C . P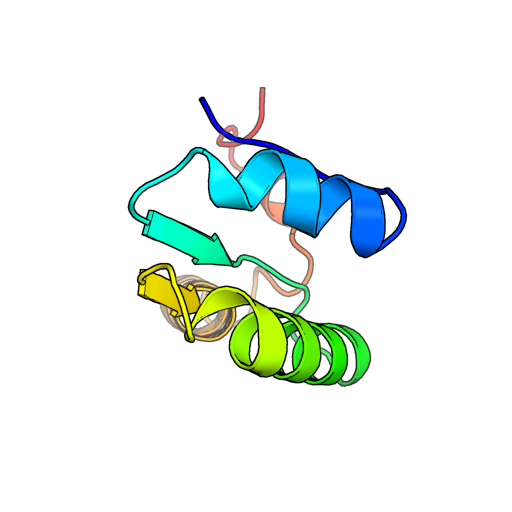HE A 1 73 ? -4.261 -0.337 -19.422 1.00 61.44 73 PHE A C 1
ATOM 608 O O . PHE A 1 73 ? -4.870 -1.381 -19.644 1.00 61.44 73 PHE A O 1
ATOM 615 N N . GLY A 1 74 ? -4.914 0.811 -19.197 1.00 58.12 74 GLY A N 1
ATOM 616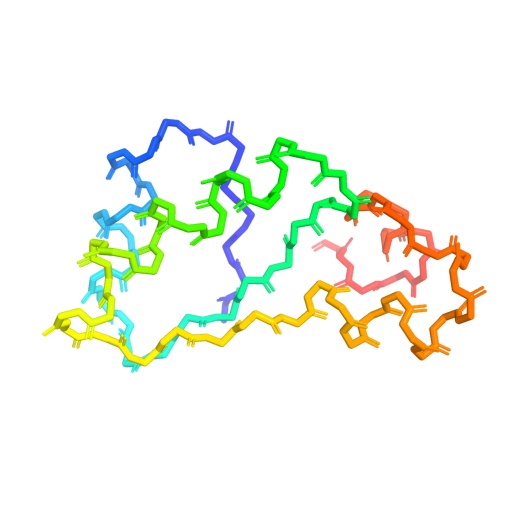 C CA . GLY A 1 74 ? -6.374 0.961 -19.290 1.00 58.12 74 GLY A CA 1
ATOM 617 C C . GLY A 1 74 ? -7.181 0.462 -18.082 1.00 58.12 74 GLY A C 1
ATOM 618 O O . GLY A 1 74 ? -8.406 0.402 -18.160 1.00 58.12 74 GLY A O 1
ATOM 619 N N . TRP A 1 75 ? -6.529 0.121 -16.961 1.00 52.34 75 TRP A N 1
ATOM 620 C CA . TRP A 1 75 ? -7.181 -0.455 -15.765 1.00 52.34 75 TRP A CA 1
ATOM 621 C C . TRP A 1 75 ? -7.743 0.594 -14.797 1.00 52.34 75 TRP A C 1
ATOM 623 O O . TRP A 1 75 ? -8.504 0.261 -13.891 1.00 52.34 75 TRP A O 1
ATOM 633 N N . LEU A 1 76 ? -7.371 1.859 -14.982 1.00 50.16 76 LEU A N 1
ATOM 634 C CA . LEU A 1 76 ? -7.839 3.005 -14.209 1.00 50.16 76 LEU A CA 1
ATOM 635 C C . LEU A 1 76 ? -8.406 4.027 -15.205 1.00 50.16 76 LEU A C 1
ATOM 637 O O . LEU A 1 76 ? -7.661 4.865 -15.710 1.00 50.16 76 LEU A O 1
ATOM 641 N N . ARG A 1 77 ? -9.695 3.892 -15.535 1.00 46.06 77 ARG A N 1
ATOM 642 C CA . ARG A 1 77 ? -10.487 4.944 -16.192 1.00 46.06 77 ARG A CA 1
ATOM 643 C C . ARG A 1 77 ? -11.156 5.818 -15.142 1.00 46.06 77 ARG A C 1
ATOM 645 O O . ARG A 1 77 ? -11.656 5.241 -14.148 1.00 46.06 77 ARG A O 1
#

Sequence (77 aa):
PFTLCQSSMERLLTRCIKHTRVILMLDADREGERMAKRVRKVLEKHIRVEDYSRRILRITKGQVRHVEELKSFGWLR

Foldseek 3Di:
DDDDDPDDPVVVCVVCLVDQEEEDAAAQDPVSVVVLVVNCVPPVVRHHYHYCNVVCCVVVVNPDRHPVVVVVVVPPD

Secondary structure (DSSP, 8-state):
------S-HHHHHHHHTT-SEEEE---SSHHHHHHHHHHHHHHTTTSEEEE-HHHHHHHTTTS--SGGGGGGGT---